Protein AF-A0A9E5WTT9-F1 (afdb_monomer_lite)

Structure (mmCIF, N/CA/C/O backbone):
data_AF-A0A9E5WTT9-F1
#
_entry.id   AF-A0A9E5WTT9-F1
#
loop_
_atom_site.group_PDB
_atom_site.id
_atom_site.type_symbol
_atom_site.label_atom_id
_atom_site.label_alt_id
_atom_site.label_comp_id
_atom_site.label_asym_id
_atom_site.label_entity_id
_atom_site.label_seq_id
_atom_site.pdbx_PDB_ins_code
_atom_site.Cartn_x
_atom_site.Cartn_y
_atom_site.Cartn_z
_atom_site.occupancy
_atom_site.B_iso_or_equiv
_atom_site.auth_seq_id
_atom_site.auth_comp_id
_atom_site.auth_asym_id
_atom_site.auth_atom_id
_atom_site.pdbx_PDB_model_num
ATOM 1 N N . MET A 1 1 ? 28.967 25.762 -23.048 1.00 65.69 1 MET A N 1
ATOM 2 C CA . MET A 1 1 ? 28.129 25.304 -24.180 1.00 65.69 1 MET A CA 1
ATOM 3 C C . MET A 1 1 ? 27.997 23.792 -24.073 1.00 65.69 1 MET A C 1
ATOM 5 O O . MET A 1 1 ? 29.029 23.145 -24.030 1.00 65.69 1 MET A O 1
ATOM 9 N N . ALA A 1 2 ? 26.783 23.238 -23.984 1.00 63.94 2 ALA A N 1
ATOM 10 C CA . ALA A 1 2 ? 26.601 21.784 -23.883 1.00 63.94 2 ALA A CA 1
ATOM 11 C C . ALA A 1 2 ? 27.122 21.067 -25.139 1.00 63.94 2 ALA A C 1
ATOM 13 O O . ALA A 1 2 ? 26.837 21.530 -26.256 1.00 63.94 2 ALA A O 1
ATOM 14 N N . THR A 1 3 ? 27.846 19.962 -24.950 1.00 81.81 3 THR A N 1
ATOM 15 C CA . THR A 1 3 ? 28.404 19.142 -26.037 1.00 81.81 3 THR A CA 1
ATOM 16 C C . THR A 1 3 ? 27.291 18.510 -26.884 1.00 81.81 3 THR A C 1
ATOM 18 O O . THR A 1 3 ? 26.143 18.372 -26.451 1.00 81.81 3 THR A O 1
ATOM 21 N N . ASN A 1 4 ? 27.595 18.119 -28.127 1.00 82.81 4 ASN A N 1
ATOM 22 C CA . ASN A 1 4 ? 26.616 17.447 -28.995 1.00 82.81 4 ASN A CA 1
ATOM 23 C C . ASN A 1 4 ? 26.085 16.145 -28.350 1.00 82.81 4 ASN A C 1
ATOM 25 O O . ASN A 1 4 ? 24.905 15.820 -28.481 1.00 82.81 4 ASN A O 1
ATOM 29 N N . GLY A 1 5 ? 26.934 15.447 -27.584 1.00 84.19 5 GLY A N 1
ATOM 30 C CA . GLY A 1 5 ? 26.559 14.260 -26.810 1.00 84.19 5 GLY A CA 1
ATOM 31 C C . GLY A 1 5 ? 25.536 14.559 -25.712 1.00 84.19 5 GLY A C 1
ATOM 32 O O . GLY A 1 5 ? 24.494 13.908 -25.654 1.00 84.19 5 GLY A O 1
ATOM 33 N N . GLU A 1 6 ? 25.762 15.596 -24.903 1.00 87.69 6 GLU A N 1
ATOM 34 C CA . GLU A 1 6 ? 24.827 16.007 -23.842 1.00 87.69 6 GLU A CA 1
ATOM 35 C C . GLU A 1 6 ? 23.448 16.390 -24.389 1.00 87.69 6 GLU A C 1
ATOM 37 O O . GLU A 1 6 ? 22.417 16.044 -23.808 1.00 87.69 6 GLU A O 1
ATOM 42 N N . ARG A 1 7 ? 23.405 17.078 -25.537 1.00 85.56 7 ARG A N 1
ATOM 43 C CA . ARG A 1 7 ? 22.134 17.448 -26.178 1.00 85.56 7 ARG A CA 1
ATOM 44 C C . ARG A 1 7 ? 21.360 16.219 -26.648 1.00 85.56 7 ARG A C 1
ATOM 46 O O . ARG A 1 7 ? 20.152 16.156 -26.420 1.00 85.56 7 ARG A O 1
ATOM 53 N N . LYS A 1 8 ? 22.036 15.242 -27.261 1.00 85.88 8 LYS A N 1
ATOM 54 C CA . LYS A 1 8 ? 21.419 13.972 -27.679 1.00 85.88 8 LYS A CA 1
ATOM 55 C C . LYS A 1 8 ? 20.902 13.175 -26.481 1.00 85.88 8 LYS A C 1
ATOM 57 O O . LYS A 1 8 ? 19.759 12.727 -26.509 1.00 85.88 8 LYS A O 1
ATOM 62 N N . ALA A 1 9 ? 21.693 13.070 -25.412 1.00 88.00 9 ALA A N 1
ATOM 63 C CA . ALA A 1 9 ? 21.287 12.392 -24.181 1.00 88.00 9 ALA A CA 1
ATOM 64 C C . ALA A 1 9 ? 20.038 13.036 -23.559 1.00 88.00 9 ALA A C 1
ATOM 66 O O . ALA A 1 9 ? 19.094 12.338 -23.193 1.00 88.00 9 ALA A O 1
ATOM 67 N N . LYS A 1 10 ? 19.987 14.373 -23.521 1.00 90.38 10 LYS A N 1
ATOM 68 C CA . LYS A 1 10 ? 18.820 15.112 -23.026 1.00 90.38 10 LYS A CA 1
ATOM 69 C C . LYS A 1 10 ? 17.573 14.880 -23.884 1.00 90.38 10 LYS A C 1
ATOM 71 O O . LYS A 1 10 ? 16.505 14.635 -23.334 1.00 90.38 10 LYS A O 1
ATOM 76 N N . VAL A 1 11 ? 17.699 14.941 -25.212 1.00 89.50 11 VAL A N 1
ATOM 77 C CA . VAL A 1 11 ? 16.595 14.654 -26.148 1.00 89.50 11 VAL A CA 1
ATOM 78 C C . VAL A 1 11 ? 16.050 13.243 -25.933 1.00 89.50 11 VAL A C 1
ATOM 80 O O . VAL A 1 11 ? 14.841 13.077 -25.786 1.00 89.50 11 VAL A O 1
ATOM 83 N N . ARG A 1 12 ? 16.936 12.246 -25.836 1.00 88.06 12 ARG A N 1
ATOM 84 C CA . ARG A 1 12 ? 16.567 10.853 -25.561 1.00 88.06 12 ARG A CA 1
ATOM 85 C C . ARG A 1 12 ? 15.833 10.710 -24.227 1.00 88.06 12 ARG A C 1
ATOM 87 O O . ARG A 1 12 ? 14.765 10.113 -24.185 1.00 88.06 12 ARG A O 1
ATOM 94 N N . ALA A 1 13 ? 16.358 11.305 -23.156 1.00 90.69 13 ALA A N 1
ATOM 95 C CA . ALA A 1 13 ? 15.738 11.247 -21.833 1.00 90.69 13 ALA A CA 1
ATOM 96 C C . ALA A 1 13 ? 14.319 11.841 -21.824 1.00 90.69 13 ALA A C 1
ATOM 98 O O . ALA A 1 13 ? 13.406 11.241 -21.261 1.00 90.69 13 ALA A O 1
ATOM 99 N N . ILE A 1 14 ? 14.116 12.985 -22.490 1.00 92.56 14 ILE A N 1
ATOM 100 C CA . ILE A 1 14 ? 12.791 13.612 -22.619 1.00 92.56 14 ILE A CA 1
ATOM 101 C C . ILE A 1 14 ? 11.833 12.693 -23.380 1.00 92.56 14 ILE A C 1
ATOM 103 O O . ILE A 1 14 ? 10.699 12.493 -22.946 1.00 92.56 14 ILE A O 1
ATOM 107 N N . ALA A 1 15 ? 12.282 12.127 -24.500 1.00 91.62 15 ALA A N 1
ATOM 108 C CA . ALA A 1 15 ? 11.442 11.268 -25.318 1.00 91.62 15 ALA A CA 1
ATOM 109 C C . ALA A 1 15 ? 11.020 9.988 -24.588 1.00 91.62 15 ALA A C 1
ATOM 111 O O . ALA A 1 15 ? 9.841 9.642 -24.597 1.00 91.62 15 ALA A O 1
ATOM 112 N N . LEU A 1 16 ? 11.956 9.318 -23.911 1.00 90.31 16 LEU A N 1
ATOM 113 C CA . LEU A 1 16 ? 11.665 8.110 -23.139 1.00 90.31 16 LEU A CA 1
ATOM 114 C C . LEU A 1 16 ? 10.756 8.407 -21.942 1.00 90.31 16 LEU A C 1
ATOM 116 O O . LEU A 1 16 ? 9.853 7.624 -21.659 1.00 90.31 16 LEU A O 1
ATOM 120 N N . ALA A 1 17 ? 10.931 9.550 -21.272 1.00 92.31 17 ALA A N 1
ATOM 121 C CA . ALA A 1 17 ? 10.039 9.964 -20.191 1.00 92.31 17 ALA A CA 1
ATOM 122 C C . ALA A 1 17 ? 8.601 10.194 -20.689 1.00 92.31 17 ALA A C 1
ATOM 124 O O . ALA A 1 17 ? 7.650 9.727 -20.061 1.00 92.31 17 ALA A O 1
ATOM 125 N N . ALA A 1 18 ? 8.439 10.869 -21.832 1.00 91.50 18 ALA A N 1
ATOM 126 C CA . ALA A 1 18 ? 7.133 11.085 -22.451 1.00 91.50 18 ALA A CA 1
ATOM 127 C C . ALA A 1 18 ? 6.482 9.762 -22.888 1.00 91.50 18 ALA A C 1
ATOM 129 O O . ALA A 1 18 ? 5.311 9.525 -22.589 1.00 91.50 18 ALA A O 1
ATOM 130 N N . LEU A 1 19 ? 7.257 8.878 -23.528 1.00 90.31 19 LEU A N 1
ATOM 131 C CA . LEU A 1 19 ? 6.802 7.551 -23.939 1.00 90.31 19 LEU A CA 1
ATOM 132 C C . LEU A 1 19 ? 6.355 6.720 -22.736 1.00 90.31 19 LEU A C 1
ATOM 134 O O . LEU A 1 19 ? 5.284 6.131 -22.768 1.00 90.31 19 LEU A O 1
ATOM 138 N N . PHE A 1 20 ? 7.137 6.702 -21.657 1.00 89.69 20 PHE A N 1
ATOM 139 C CA . PHE A 1 20 ? 6.808 5.948 -20.452 1.00 89.69 20 PHE A CA 1
ATOM 140 C C . PHE A 1 20 ? 5.541 6.467 -19.764 1.00 89.69 20 PHE A C 1
ATOM 142 O O . PHE A 1 20 ? 4.718 5.677 -19.302 1.00 89.69 20 PHE A O 1
ATOM 149 N N . TYR A 1 21 ? 5.353 7.789 -19.715 1.00 91.69 21 TYR A N 1
ATOM 150 C CA . TYR A 1 21 ? 4.126 8.381 -19.186 1.00 91.69 21 TYR A CA 1
ATOM 151 C C . TYR A 1 21 ? 2.894 7.973 -20.004 1.00 91.69 21 TYR A C 1
ATOM 153 O O . TYR A 1 21 ? 1.871 7.607 -19.426 1.00 91.69 21 TYR A O 1
ATOM 161 N N . TRP A 1 22 ? 2.997 7.997 -21.335 1.00 91.50 22 TRP A N 1
ATOM 162 C CA . TRP A 1 22 ? 1.919 7.561 -22.222 1.00 91.50 22 TRP A CA 1
ATOM 163 C C . TRP A 1 22 ? 1.659 6.052 -22.110 1.00 91.50 22 TRP A C 1
ATOM 165 O O . TRP A 1 22 ? 0.529 5.644 -21.858 1.00 91.50 22 TRP A O 1
ATOM 175 N N . ALA A 1 23 ? 2.707 5.228 -22.171 1.00 89.38 23 ALA A N 1
ATOM 176 C CA . ALA A 1 23 ? 2.612 3.773 -22.069 1.00 89.38 23 ALA A CA 1
ATOM 177 C C . ALA A 1 23 ? 1.969 3.317 -20.750 1.00 89.38 23 ALA A C 1
ATOM 179 O O . ALA A 1 23 ? 1.204 2.360 -20.733 1.00 89.38 23 ALA A O 1
ATOM 180 N N . ARG A 1 24 ? 2.200 4.033 -19.639 1.00 86.19 24 ARG A N 1
ATOM 181 C CA . ARG A 1 24 ? 1.526 3.756 -18.358 1.00 86.19 24 ARG A CA 1
ATOM 182 C C . ARG A 1 24 ? 0.002 3.878 -18.417 1.00 86.19 24 ARG A C 1
ATOM 184 O O . ARG A 1 24 ? -0.659 3.268 -17.579 1.00 86.19 24 ARG A O 1
ATOM 191 N N . ARG A 1 25 ? -0.536 4.686 -19.335 1.00 87.00 25 ARG A N 1
ATOM 192 C CA . ARG A 1 25 ? -1.981 4.889 -19.516 1.00 87.00 25 ARG A CA 1
ATOM 193 C C . ARG A 1 25 ? -2.602 3.868 -20.463 1.00 87.00 25 ARG A C 1
ATOM 195 O O . ARG A 1 25 ? -3.746 3.501 -20.248 1.00 87.00 25 ARG A O 1
ATOM 202 N N . GLU A 1 26 ? -1.849 3.439 -21.469 1.00 89.69 26 GLU A N 1
ATOM 203 C CA . GLU A 1 26 ? -2.320 2.527 -22.523 1.00 89.69 26 GLU A CA 1
ATOM 204 C C . GLU A 1 26 ? -1.990 1.054 -22.250 1.00 89.69 26 GLU A C 1
ATOM 206 O O . GLU A 1 26 ? -2.425 0.177 -22.989 1.00 89.69 26 GLU A O 1
ATOM 211 N N . GLN A 1 27 ? -1.195 0.756 -21.218 1.00 86.62 27 GLN A N 1
ATOM 212 C CA . GLN A 1 27 ? -0.900 -0.627 -20.855 1.00 86.62 27 GLN A CA 1
ATOM 213 C C . GLN A 1 27 ? -2.193 -1.375 -20.501 1.00 86.62 27 GLN A C 1
ATOM 215 O O . GLN A 1 27 ? -2.924 -0.989 -19.587 1.00 86.62 27 GLN A O 1
ATOM 220 N N . ASP A 1 28 ? -2.426 -2.487 -21.186 1.00 89.06 28 ASP A N 1
ATOM 221 C CA . ASP A 1 28 ? -3.495 -3.418 -20.865 1.00 89.06 28 ASP A CA 1
ATOM 222 C C . ASP A 1 28 ? -2.890 -4.701 -20.294 1.00 89.06 28 ASP A C 1
ATOM 224 O O . ASP A 1 28 ? -2.386 -5.566 -21.011 1.00 89.06 28 ASP A O 1
ATOM 228 N N . ARG A 1 29 ? -2.898 -4.802 -18.961 1.00 87.81 29 ARG A N 1
ATOM 229 C CA . ARG A 1 29 ? -2.400 -5.992 -18.267 1.00 87.81 29 ARG A CA 1
ATOM 230 C C . ARG A 1 29 ? -3.317 -7.196 -18.482 1.00 87.81 29 ARG A C 1
ATOM 232 O O . ARG A 1 29 ? -2.816 -8.311 -18.374 1.00 87.81 29 ARG A O 1
ATOM 239 N N . ASP A 1 30 ? -4.612 -6.998 -18.719 1.00 89.44 30 ASP A N 1
ATOM 240 C CA . ASP A 1 30 ? -5.597 -8.084 -18.799 1.00 89.44 30 ASP A CA 1
ATOM 241 C C . ASP A 1 30 ? -5.428 -8.928 -20.066 1.00 89.44 30 ASP A C 1
ATOM 243 O O . ASP A 1 30 ? -5.719 -10.120 -20.057 1.00 89.44 30 ASP A O 1
ATOM 247 N N . SER A 1 31 ? -4.855 -8.337 -21.113 1.00 91.88 31 SER A N 1
ATOM 248 C CA . SER A 1 31 ? -4.516 -9.017 -22.366 1.00 91.88 31 SER A CA 1
ATOM 249 C C . SER A 1 31 ? -3.198 -9.813 -22.324 1.00 91.88 31 SER A C 1
ATOM 251 O O . SER A 1 31 ? -2.759 -10.314 -23.358 1.00 91.88 31 SER A O 1
ATOM 253 N N . LEU A 1 32 ? -2.530 -9.915 -21.167 1.00 92.31 32 LEU A N 1
ATOM 254 C CA . LEU A 1 32 ? -1.240 -10.602 -21.022 1.00 92.31 32 LEU A CA 1
ATOM 255 C C . LEU A 1 32 ? -1.345 -11.827 -20.105 1.00 92.31 32 LEU A C 1
ATOM 257 O O . LE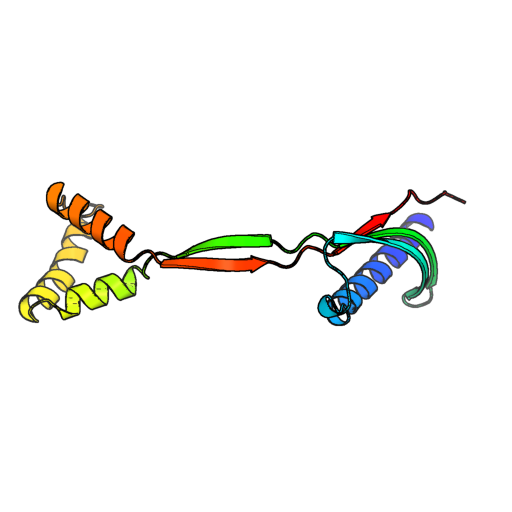U A 1 32 ? -1.832 -11.736 -18.976 1.00 92.31 32 LEU A O 1
ATOM 261 N N . ASP A 1 33 ? -0.784 -12.954 -20.531 1.00 93.31 33 ASP A N 1
ATOM 262 C CA . ASP A 1 33 ? -0.786 -14.176 -19.726 1.00 93.31 33 ASP A CA 1
ATOM 263 C C . ASP A 1 33 ? 0.190 -14.070 -18.545 1.00 93.31 33 ASP A C 1
ATOM 265 O O . ASP A 1 33 ? 1.360 -13.709 -18.701 1.00 93.31 33 ASP A O 1
ATOM 269 N N . ALA A 1 34 ? -0.279 -14.383 -17.334 1.00 93.38 34 ALA A N 1
ATOM 270 C CA . ALA A 1 34 ? 0.565 -14.380 -16.139 1.00 93.38 34 ALA A CA 1
ATOM 271 C C . ALA A 1 34 ? 1.635 -15.483 -16.206 1.00 93.38 34 ALA A C 1
ATOM 273 O O . ALA A 1 34 ? 1.342 -16.622 -16.560 1.00 93.38 34 ALA A O 1
ATOM 274 N N . GLY A 1 35 ? 2.870 -15.162 -15.815 1.00 94.31 35 GLY A N 1
ATOM 275 C CA . GLY A 1 35 ? 4.008 -16.085 -15.897 1.00 94.31 35 GLY A CA 1
ATOM 276 C C . GLY A 1 35 ? 4.615 -16.229 -17.294 1.00 94.31 35 GLY A C 1
ATOM 277 O O . GLY A 1 35 ? 5.542 -17.016 -17.461 1.00 94.31 35 GLY A O 1
ATOM 278 N N . SER A 1 36 ? 4.099 -15.512 -18.296 1.00 95.06 36 SER A N 1
ATOM 279 C CA . SER A 1 36 ? 4.624 -15.587 -19.657 1.00 95.06 36 SER A CA 1
ATOM 280 C C . SER A 1 36 ? 5.936 -14.819 -19.814 1.00 95.06 36 SER A C 1
ATOM 282 O O . SER A 1 36 ? 6.180 -13.788 -19.177 1.00 95.06 36 SER A O 1
ATOM 284 N N . GLU A 1 37 ? 6.763 -15.316 -20.729 1.00 95.81 37 GLU A N 1
ATOM 285 C CA . GLU A 1 37 ? 7.925 -14.611 -21.253 1.00 95.81 37 GLU A CA 1
ATOM 286 C C . GLU A 1 37 ? 7.798 -14.524 -22.769 1.00 95.81 37 GLU A C 1
ATOM 288 O O . GLU A 1 37 ? 7.589 -15.534 -23.440 1.00 95.81 37 GLU A O 1
ATOM 293 N N . THR A 1 38 ? 7.909 -13.317 -23.320 1.00 95.81 38 THR A N 1
ATOM 294 C CA . THR A 1 38 ? 7.777 -13.085 -24.764 1.00 95.81 38 THR A CA 1
ATOM 295 C C . THR A 1 38 ? 8.976 -12.290 -25.276 1.00 95.81 38 THR A C 1
ATOM 297 O O . THR A 1 38 ? 9.224 -11.193 -24.765 1.00 95.81 38 THR A O 1
ATOM 300 N N . PRO A 1 39 ? 9.739 -12.788 -26.268 1.00 94.88 39 PRO A N 1
ATOM 301 C CA . PRO A 1 39 ? 10.789 -11.996 -26.895 1.00 94.88 39 PRO A CA 1
ATOM 302 C C . PRO A 1 39 ? 10.167 -10.824 -27.653 1.00 94.88 39 PRO A C 1
ATOM 304 O O . PRO A 1 39 ? 9.170 -10.981 -28.357 1.00 94.88 39 PRO A O 1
ATOM 307 N N . VAL A 1 40 ? 10.757 -9.643 -27.508 1.00 94.00 40 VAL A N 1
ATOM 308 C CA . VAL A 1 40 ? 10.290 -8.424 -28.163 1.00 94.00 40 VAL A CA 1
ATOM 309 C C . VAL A 1 40 ? 11.442 -7.712 -28.852 1.00 94.00 40 VAL A C 1
ATOM 311 O O . VAL A 1 40 ? 12.543 -7.571 -28.318 1.00 94.00 40 VAL A O 1
ATOM 314 N N . GLU A 1 41 ? 11.157 -7.223 -30.049 1.00 93.31 41 GLU A N 1
ATOM 315 C CA . GLU A 1 41 ? 12.025 -6.333 -30.800 1.00 93.31 41 GLU A CA 1
ATOM 316 C C . GLU A 1 41 ? 11.194 -5.130 -31.229 1.00 93.31 41 GLU A C 1
ATOM 318 O O . GLU A 1 41 ? 10.158 -5.275 -31.877 1.00 93.31 41 GLU A O 1
ATOM 323 N N . LEU A 1 42 ? 11.621 -3.935 -30.828 1.00 90.81 42 LEU A N 1
ATOM 324 C CA . LEU A 1 42 ? 10.883 -2.707 -31.083 1.00 90.81 42 LEU A CA 1
ATOM 325 C C . LEU A 1 42 ? 11.814 -1.584 -31.523 1.00 90.81 42 LEU A C 1
ATOM 327 O O . LEU A 1 42 ? 12.957 -1.479 -31.085 1.00 90.81 42 LEU A O 1
ATOM 331 N N . THR A 1 43 ? 11.303 -0.736 -32.409 1.00 91.12 43 THR A N 1
ATOM 332 C CA . THR A 1 43 ? 11.994 0.470 -32.866 1.00 91.12 43 THR A CA 1
ATOM 333 C C . THR A 1 43 ? 11.220 1.684 -32.376 1.00 91.12 43 THR A C 1
ATOM 335 O O . THR A 1 43 ? 10.055 1.868 -32.717 1.00 91.12 43 THR A O 1
ATOM 338 N N . ILE A 1 44 ? 11.868 2.518 -31.569 1.00 89.94 44 ILE A N 1
ATOM 339 C CA . ILE A 1 44 ? 11.322 3.763 -31.038 1.00 89.94 44 ILE A CA 1
ATOM 340 C C . ILE A 1 44 ? 11.851 4.901 -31.896 1.00 89.94 44 ILE A C 1
ATOM 342 O O . ILE A 1 44 ? 13.032 5.233 -31.839 1.00 89.94 44 ILE A O 1
ATOM 346 N N . THR A 1 45 ? 10.974 5.531 -32.668 1.00 90.19 45 THR A N 1
ATOM 347 C CA . THR A 1 45 ? 11.300 6.750 -33.416 1.00 90.19 45 THR A CA 1
ATOM 348 C C . THR A 1 45 ? 10.474 7.913 -32.907 1.00 90.19 45 THR A C 1
ATOM 350 O O . THR A 1 45 ? 9.273 7.770 -32.681 1.00 90.19 45 THR A O 1
ATOM 353 N N . GLY A 1 46 ? 11.079 9.089 -32.778 1.00 89.50 46 GLY A N 1
ATOM 354 C CA . GLY A 1 46 ? 10.335 10.270 -32.366 1.00 89.50 46 GLY A CA 1
ATOM 355 C C . GLY A 1 46 ? 11.084 11.574 -32.575 1.00 89.50 46 GLY A C 1
ATOM 356 O O . GLY A 1 46 ? 12.219 11.612 -33.058 1.00 89.50 46 GLY A O 1
ATOM 357 N N . LYS A 1 47 ? 10.420 12.669 -32.206 1.00 92.38 47 LYS A N 1
ATOM 358 C CA . LYS A 1 47 ? 10.942 14.028 -32.344 1.00 92.38 47 LYS A CA 1
ATOM 359 C C . LYS A 1 47 ? 10.744 14.805 -31.047 1.00 92.38 47 LYS A C 1
ATOM 361 O O . LYS A 1 47 ? 9.639 14.860 -30.521 1.00 92.38 47 LYS A O 1
ATOM 366 N N . VAL A 1 48 ? 11.806 15.443 -30.562 1.00 91.81 48 VAL A N 1
ATOM 367 C CA . VAL A 1 48 ? 11.764 16.379 -29.430 1.00 91.81 48 VAL A CA 1
ATOM 368 C C . VAL A 1 48 ? 12.174 17.750 -29.948 1.00 91.81 48 VAL A C 1
ATOM 370 O O . VAL A 1 48 ? 13.336 17.994 -30.285 1.00 91.81 48 VAL A O 1
ATOM 373 N N . GLY A 1 49 ? 11.203 18.656 -30.068 1.00 92.44 49 GLY A N 1
ATOM 374 C CA . GLY A 1 49 ? 11.421 19.952 -30.707 1.00 92.44 49 GLY A CA 1
ATOM 375 C C . GLY A 1 49 ? 11.840 19.786 -32.171 1.00 92.44 49 GLY A C 1
ATOM 376 O O . GLY A 1 49 ? 11.076 19.273 -32.985 1.00 92.44 49 GLY A O 1
ATOM 377 N N . ARG A 1 50 ? 13.054 20.230 -32.524 1.00 92.44 50 ARG A N 1
ATOM 378 C CA . ARG A 1 50 ? 13.612 20.105 -33.887 1.00 92.44 50 ARG A CA 1
ATOM 379 C C . ARG A 1 50 ? 14.473 18.853 -34.092 1.00 92.44 50 ARG A C 1
ATOM 381 O O . ARG A 1 50 ? 14.817 18.564 -35.232 1.00 92.44 50 ARG A O 1
ATOM 388 N N . SER A 1 51 ? 14.789 18.116 -33.031 1.00 90.31 51 SER A N 1
ATOM 389 C CA . SER A 1 51 ? 15.674 16.949 -33.086 1.00 90.31 51 SER A CA 1
ATOM 390 C C . SER A 1 51 ? 14.874 15.661 -33.232 1.00 90.31 51 SER A C 1
ATOM 392 O O . SER A 1 51 ? 13.902 15.463 -32.504 1.00 90.31 51 SER A O 1
ATOM 394 N N . SER A 1 52 ? 15.292 14.777 -34.135 1.00 89.50 52 SER A N 1
ATOM 395 C CA . SER A 1 52 ? 14.795 13.401 -34.226 1.00 89.50 52 SER A CA 1
ATOM 396 C C . SER A 1 52 ? 15.700 12.436 -33.459 1.00 89.50 52 SER A C 1
ATOM 398 O O . SER A 1 52 ? 16.884 12.709 -33.244 1.00 89.50 52 SER A O 1
ATOM 400 N N . PHE A 1 53 ? 15.141 11.305 -33.044 1.00 87.06 53 PHE A N 1
ATOM 401 C CA . PHE A 1 53 ? 15.893 10.166 -32.528 1.00 87.06 53 PHE A CA 1
ATOM 402 C C . PHE A 1 53 ? 15.248 8.860 -33.007 1.00 87.06 53 PHE A C 1
ATOM 404 O O . PHE A 1 53 ? 14.048 8.819 -33.292 1.00 87.06 53 PHE A O 1
ATOM 411 N N . ALA A 1 54 ? 16.064 7.815 -33.099 1.00 88.50 54 ALA A N 1
ATOM 412 C CA . ALA A 1 54 ? 15.651 6.453 -33.387 1.00 88.50 54 ALA A CA 1
ATOM 413 C C . ALA A 1 54 ? 16.454 5.514 -32.481 1.00 88.50 54 ALA A C 1
ATOM 415 O O . ALA A 1 54 ? 17.662 5.699 -32.330 1.00 88.50 54 ALA A O 1
ATOM 416 N N . GLU A 1 55 ? 15.788 4.550 -31.862 1.00 86.06 55 GLU A N 1
ATOM 417 C CA . GLU A 1 55 ? 16.400 3.586 -30.953 1.00 86.06 55 GLU A CA 1
ATOM 418 C C . GLU A 1 55 ? 15.773 2.211 -31.170 1.00 86.06 55 GLU A C 1
ATOM 420 O O . GLU A 1 55 ? 14.553 2.070 -31.131 1.00 86.06 55 GLU A O 1
ATOM 425 N N . GLN A 1 56 ? 16.605 1.203 -31.411 1.00 90.19 56 GLN A N 1
ATOM 426 C CA . GLN A 1 56 ? 16.170 -0.185 -31.504 1.00 90.19 56 GLN A CA 1
ATOM 427 C C . GLN A 1 56 ? 16.407 -0.858 -30.156 1.00 90.19 56 GLN A C 1
ATOM 429 O O . GLN A 1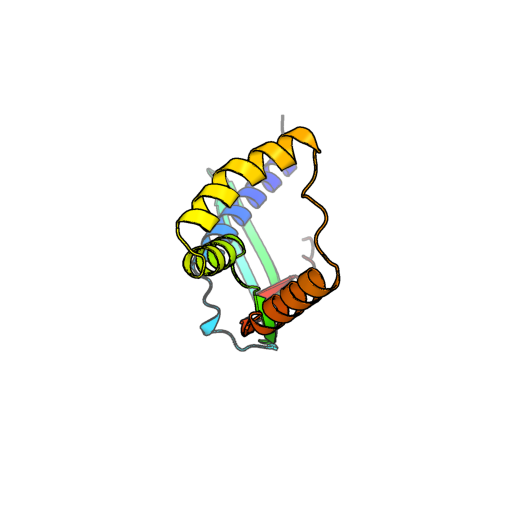 56 ? 17.495 -0.762 -29.590 1.00 90.19 56 GLN A O 1
ATOM 434 N N . VAL A 1 57 ? 15.384 -1.530 -29.643 1.00 89.50 57 VAL A N 1
ATOM 435 C CA . VAL A 1 57 ? 15.419 -2.235 -28.365 1.00 89.50 57 VAL A CA 1
ATOM 436 C C . VAL A 1 57 ? 15.068 -3.690 -28.625 1.00 89.50 57 VAL A C 1
ATOM 438 O O . VAL A 1 57 ? 14.027 -3.991 -29.211 1.00 89.50 57 VAL A O 1
ATOM 441 N N . LYS A 1 58 ? 15.944 -4.587 -28.177 1.00 93.12 58 LYS A N 1
ATOM 442 C CA . LYS A 1 58 ? 15.712 -6.031 -28.150 1.00 93.12 58 LYS A CA 1
ATOM 443 C C . LYS A 1 58 ? 15.685 -6.484 -26.702 1.00 93.12 58 LYS A C 1
ATOM 445 O O . LYS A 1 58 ? 16.432 -5.970 -25.869 1.00 93.12 58 LYS A O 1
ATOM 450 N N . GLY A 1 59 ? 14.791 -7.402 -26.384 1.00 93.69 59 GLY A N 1
ATOM 451 C CA . GLY A 1 59 ? 14.643 -7.864 -25.019 1.00 93.69 59 GLY A CA 1
ATOM 452 C C . GLY A 1 59 ? 13.546 -8.893 -24.862 1.00 93.69 59 GLY A C 1
ATOM 453 O O . GLY A 1 59 ? 13.038 -9.453 -25.833 1.00 93.69 59 GLY A O 1
ATOM 454 N N . ARG A 1 60 ? 13.162 -9.121 -23.611 1.00 94.56 60 ARG A N 1
ATOM 455 C CA . ARG A 1 60 ? 12.084 -10.035 -23.243 1.00 94.56 60 ARG A CA 1
ATOM 456 C C . ARG A 1 60 ? 11.106 -9.340 -22.322 1.00 94.56 60 ARG A C 1
ATOM 458 O O . ARG A 1 60 ? 11.488 -8.755 -21.309 1.00 94.56 60 ARG A O 1
ATOM 465 N N . LEU A 1 61 ? 9.835 -9.405 -22.685 1.00 93.88 61 LEU A N 1
ATOM 466 C CA . LEU A 1 61 ? 8.743 -9.013 -21.818 1.00 93.88 61 LEU A CA 1
ATOM 467 C C . LEU A 1 61 ? 8.457 -10.171 -20.860 1.00 93.88 61 LEU A C 1
ATOM 469 O O . LEU A 1 61 ? 8.051 -11.245 -21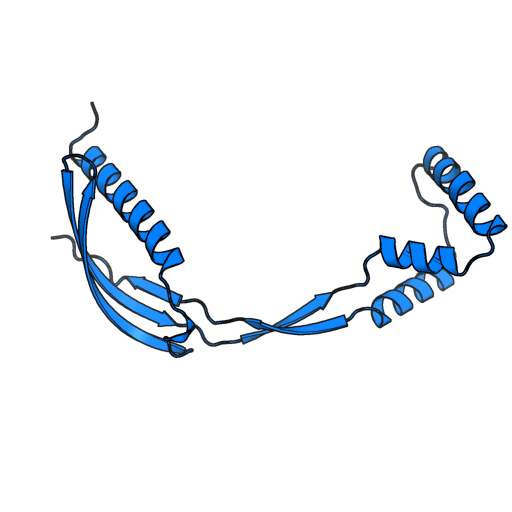.295 1.00 93.88 61 LEU A O 1
ATOM 473 N N . GLN A 1 62 ? 8.673 -9.945 -19.570 1.00 95.25 62 GLN A N 1
ATOM 474 C CA . GLN A 1 62 ? 8.357 -10.880 -18.496 1.00 95.25 62 GLN A CA 1
ATOM 475 C C . GLN A 1 62 ? 7.099 -10.417 -17.771 1.00 95.25 62 GLN A C 1
ATOM 477 O O . GLN A 1 62 ? 7.021 -9.282 -17.284 1.00 95.25 62 GLN A O 1
ATOM 482 N N . VAL A 1 63 ? 6.125 -11.310 -17.655 1.00 95.50 63 VAL A N 1
ATOM 483 C CA . VAL A 1 63 ? 4.900 -11.083 -16.896 1.00 95.50 63 VAL A CA 1
ATOM 484 C C . VAL A 1 63 ? 4.955 -11.950 -15.649 1.00 95.50 63 VAL A C 1
ATOM 486 O O . VAL A 1 63 ? 4.923 -13.171 -15.728 1.00 95.50 63 VAL A O 1
ATOM 489 N N . GLY A 1 64 ? 5.033 -11.333 -14.469 1.00 93.62 64 GLY A N 1
ATOM 490 C CA . GLY A 1 64 ? 5.044 -12.087 -13.216 1.00 93.62 64 GLY A CA 1
ATOM 491 C C . GLY A 1 64 ? 3.783 -12.941 -13.032 1.00 93.62 64 GLY A C 1
ATOM 492 O O . GLY A 1 64 ? 2.719 -12.628 -13.574 1.00 93.62 64 GLY A O 1
ATOM 493 N N . HIS A 1 65 ? 3.885 -13.989 -12.217 1.00 93.12 65 HIS A N 1
ATOM 494 C CA . HIS A 1 65 ? 2.710 -14.734 -11.773 1.00 93.12 65 HIS A CA 1
ATOM 495 C C . HIS A 1 65 ? 1.816 -13.873 -10.883 1.00 93.12 65 HIS A C 1
ATOM 497 O O . HIS A 1 65 ? 2.291 -13.045 -10.096 1.00 93.12 65 HIS A O 1
ATOM 503 N N . ASP A 1 66 ? 0.515 -14.114 -10.980 1.00 91.44 66 ASP A N 1
ATOM 504 C CA . ASP A 1 66 ? -0.429 -13.575 -10.018 1.00 91.44 66 ASP A CA 1
ATOM 505 C C . ASP A 1 66 ? -0.211 -14.256 -8.670 1.00 91.44 66 ASP A C 1
ATOM 507 O O . ASP A 1 66 ? 0.032 -15.458 -8.569 1.00 91.44 66 ASP A O 1
ATOM 511 N N . SER A 1 67 ? -0.257 -13.456 -7.615 1.00 89.75 67 SER A N 1
ATOM 512 C CA . SER A 1 67 ? -0.003 -13.916 -6.258 1.00 89.75 67 SER A CA 1
ATOM 513 C C . SER A 1 67 ? -1.132 -13.473 -5.354 1.00 89.75 67 SER A C 1
ATOM 515 O O . SER A 1 67 ? -1.741 -12.424 -5.551 1.00 89.75 67 SER A O 1
ATOM 517 N N . THR A 1 68 ? -1.420 -14.271 -4.337 1.00 90.31 68 THR A N 1
ATOM 518 C CA . THR A 1 68 ? -2.331 -13.849 -3.280 1.00 90.31 68 THR A CA 1
ATOM 519 C C . THR A 1 68 ? -1.505 -13.259 -2.154 1.00 90.31 68 THR A C 1
ATOM 521 O O . THR A 1 68 ? -0.661 -13.944 -1.578 1.00 90.31 68 THR A O 1
ATOM 524 N N . VAL A 1 69 ? -1.740 -11.988 -1.836 1.00 89.06 69 VAL A N 1
ATOM 525 C CA . VAL A 1 69 ? -1.092 -11.342 -0.696 1.00 89.06 69 VAL A CA 1
ATOM 526 C C . VAL A 1 69 ? -2.070 -11.346 0.465 1.00 89.06 69 VAL A C 1
ATOM 528 O O . VAL A 1 69 ? -3.179 -10.816 0.377 1.00 89.06 69 VAL A O 1
ATOM 531 N N . ALA A 1 70 ? -1.654 -11.959 1.570 1.00 89.44 70 ALA A N 1
ATOM 532 C CA . ALA A 1 70 ? -2.369 -11.824 2.824 1.00 89.44 70 ALA A CA 1
ATOM 533 C C . ALA A 1 70 ? -2.203 -10.383 3.318 1.00 89.44 70 ALA A C 1
ATOM 535 O O . ALA A 1 70 ? -1.095 -9.932 3.603 1.00 89.44 70 ALA A O 1
ATOM 536 N N . SER A 1 71 ? -3.313 -9.666 3.419 1.00 87.56 71 SER A N 1
ATOM 537 C CA . SER A 1 71 ? -3.383 -8.390 4.111 1.00 87.56 71 SER A CA 1
ATOM 538 C C . SER A 1 71 ? -4.138 -8.583 5.414 1.00 87.56 71 SER A C 1
ATOM 540 O O . SER A 1 71 ? -5.058 -9.399 5.528 1.00 87.56 71 SER A O 1
ATOM 542 N N . SER A 1 72 ? -3.735 -7.835 6.429 1.00 88.50 72 SER A N 1
ATOM 543 C CA . SER A 1 72 ? -4.444 -7.831 7.689 1.00 88.50 72 SER A CA 1
ATOM 544 C C . SER A 1 72 ? -4.597 -6.412 8.184 1.00 88.50 72 SER A C 1
ATOM 546 O O . SER A 1 72 ? -3.611 -5.698 8.357 1.00 88.50 72 SER A O 1
ATOM 548 N N . ARG A 1 73 ? -5.848 -6.024 8.413 1.00 90.06 73 ARG A N 1
ATOM 549 C CA . ARG A 1 73 ? -6.214 -4.697 8.888 1.00 90.06 73 ARG A CA 1
ATOM 550 C C . ARG A 1 73 ? -6.751 -4.819 10.310 1.00 90.06 73 ARG A C 1
ATOM 552 O O . ARG A 1 73 ? -7.595 -5.674 10.587 1.00 90.06 73 ARG A O 1
ATOM 559 N N . GLY A 1 74 ? -6.213 -4.000 11.208 1.00 88.81 74 GLY A N 1
ATOM 560 C CA . GLY A 1 74 ? -6.769 -3.824 12.547 1.00 88.81 74 GLY A CA 1
ATOM 561 C C . GLY A 1 74 ? -8.030 -2.954 12.516 1.00 88.81 74 GLY A C 1
ATOM 562 O O . GLY A 1 74 ? -8.297 -2.311 11.496 1.00 88.81 74 GLY A O 1
ATOM 563 N N . PRO A 1 75 ? -8.805 -2.927 13.611 1.00 90.88 75 PRO A N 1
ATOM 564 C CA . PRO A 1 75 ? -9.861 -1.935 13.764 1.00 90.88 75 PRO A CA 1
ATOM 565 C C . PRO A 1 75 ? -9.263 -0.523 13.730 1.00 90.88 75 PRO A C 1
ATOM 567 O O . PRO A 1 75 ? -8.112 -0.321 14.117 1.00 90.88 75 PRO A O 1
ATOM 570 N N . ASP A 1 76 ? -10.047 0.435 13.249 1.00 93.00 76 ASP A N 1
ATOM 571 C CA . ASP A 1 76 ? -9.727 1.854 13.369 1.00 93.00 76 ASP A CA 1
ATOM 572 C C . ASP A 1 76 ? -9.807 2.257 14.850 1.00 93.00 76 ASP A C 1
ATOM 574 O O . ASP A 1 76 ? -10.830 2.012 15.495 1.00 93.00 76 ASP A O 1
ATOM 578 N N . ASP A 1 77 ? -8.711 2.782 15.407 1.00 92.50 77 ASP A N 1
ATOM 579 C CA . ASP A 1 77 ? -8.590 2.995 16.854 1.00 92.50 77 ASP A CA 1
ATOM 580 C C . ASP A 1 77 ? -9.572 4.090 17.342 1.00 92.50 77 ASP A C 1
ATOM 582 O O . ASP A 1 77 ? -10.165 3.937 18.413 1.00 92.50 77 ASP A O 1
ATOM 586 N N . ASP A 1 78 ? -9.841 5.121 16.530 1.00 94.69 78 ASP A N 1
ATOM 587 C CA . ASP A 1 78 ? -10.821 6.178 16.835 1.00 94.69 78 ASP A CA 1
ATOM 588 C C . ASP A 1 78 ? -12.251 5.629 16.830 1.00 94.69 78 ASP A C 1
ATOM 590 O O . ASP A 1 78 ? -13.033 5.875 17.754 1.00 94.69 78 ASP A O 1
ATOM 594 N N . HIS A 1 79 ? -12.599 4.826 15.821 1.00 94.19 79 HIS A N 1
ATOM 595 C CA . HIS A 1 79 ? -13.900 4.168 15.765 1.00 94.19 79 HIS A CA 1
ATOM 596 C C . HIS A 1 79 ? -14.093 3.181 16.925 1.00 94.19 79 HIS A C 1
ATOM 598 O O . HIS A 1 79 ? -15.175 3.107 17.511 1.00 94.19 79 HIS A O 1
ATOM 604 N N . LEU A 1 80 ? -13.042 2.443 17.294 1.00 94.25 80 LEU A N 1
ATOM 605 C CA . LEU A 1 80 ? -13.066 1.543 18.443 1.00 94.25 80 LEU A CA 1
ATOM 606 C C . LEU A 1 80 ? -13.297 2.317 19.747 1.00 94.25 80 LEU A C 1
ATOM 608 O O . LEU A 1 80 ? -14.128 1.905 20.558 1.00 94.25 80 LEU A O 1
ATOM 612 N N . LEU A 1 81 ? -12.615 3.450 19.937 1.00 95.06 81 LEU A N 1
ATOM 613 C CA . LEU A 1 81 ? -12.813 4.316 21.096 1.00 95.06 81 LEU A CA 1
ATOM 614 C C . LEU A 1 81 ? -14.240 4.877 21.138 1.00 95.06 81 LEU A C 1
ATOM 616 O O . LEU A 1 81 ? -14.885 4.821 22.184 1.00 95.06 81 LEU A O 1
ATOM 620 N N . ALA A 1 82 ? -14.767 5.344 20.004 1.00 95.69 82 ALA A N 1
ATOM 621 C CA . ALA A 1 82 ? -16.141 5.832 19.902 1.00 95.69 82 ALA A CA 1
ATOM 622 C C . ALA A 1 82 ? -17.169 4.749 20.279 1.00 95.69 82 ALA A C 1
ATOM 624 O O . ALA A 1 82 ? -18.101 5.023 21.036 1.00 95.69 82 ALA A O 1
ATOM 625 N N . LEU A 1 83 ? -16.975 3.507 19.819 1.00 96.00 83 LEU A N 1
ATOM 626 C CA . LEU A 1 83 ? -17.818 2.369 20.198 1.00 96.00 83 LEU A CA 1
ATOM 627 C C . LEU A 1 83 ? -17.744 2.067 21.698 1.00 96.00 83 LEU A C 1
ATOM 629 O O . LEU A 1 83 ? -18.771 1.789 22.316 1.00 96.00 83 LEU A O 1
ATOM 633 N N . VAL A 1 84 ? -16.556 2.138 22.305 1.00 95.06 84 VAL A N 1
ATOM 634 C CA . VAL A 1 84 ? -16.403 1.963 23.758 1.00 95.06 84 VAL A CA 1
ATOM 635 C C . VAL A 1 84 ? -17.157 3.059 24.508 1.00 95.06 84 VAL A C 1
ATOM 637 O O . VAL A 1 84 ? -17.951 2.743 25.392 1.00 95.06 84 VAL A O 1
ATOM 640 N N . LEU A 1 85 ? -16.977 4.328 24.129 1.00 95.75 85 LEU A N 1
ATOM 641 C CA . LEU A 1 85 ? -17.661 5.463 24.755 1.00 95.75 85 LEU A CA 1
ATOM 642 C C . LEU A 1 85 ? -19.186 5.368 24.617 1.00 95.75 85 LEU A C 1
ATOM 644 O O . LEU A 1 85 ? -19.899 5.666 25.573 1.00 95.75 85 LEU A O 1
ATOM 648 N N . ALA A 1 86 ? -19.689 4.889 23.477 1.00 95.88 86 ALA A N 1
ATOM 649 C CA . ALA A 1 86 ? -21.120 4.682 23.249 1.00 95.88 86 ALA A CA 1
ATOM 650 C C . ALA A 1 86 ? -21.750 3.639 24.194 1.00 95.88 86 ALA A C 1
ATOM 652 O O . ALA A 1 86 ? -22.956 3.677 24.427 1.00 95.88 86 ALA A O 1
ATOM 653 N N . ASN A 1 87 ? -20.949 2.726 24.758 1.00 96.62 87 ASN A N 1
ATOM 654 C CA . ASN A 1 87 ? -21.400 1.716 25.721 1.00 96.62 87 ASN A CA 1
ATOM 655 C C . ASN A 1 87 ? -21.264 2.164 27.189 1.00 96.62 87 ASN A C 1
ATOM 657 O O . ASN A 1 87 ? -21.613 1.411 28.100 1.00 96.62 87 ASN A O 1
ATOM 661 N N . LEU A 1 88 ? -20.759 3.373 27.448 1.00 96.50 88 LEU A N 1
ATOM 662 C CA . LEU A 1 88 ? -20.648 3.936 28.791 1.00 96.50 88 LEU A CA 1
ATOM 663 C C . LEU A 1 88 ? -21.835 4.852 29.107 1.00 96.50 88 LEU A C 1
ATOM 665 O O . LEU A 1 88 ? -22.479 5.425 28.231 1.00 96.50 88 LEU A O 1
ATOM 669 N N . SER A 1 89 ? -22.114 5.044 30.398 1.00 97.62 89 SER A N 1
ATOM 670 C CA . SER A 1 89 ? -23.093 6.054 30.814 1.00 97.62 89 SER A CA 1
ATOM 671 C C . SER A 1 89 ? -22.622 7.463 30.429 1.00 97.62 89 SER A C 1
ATOM 673 O O . SER A 1 89 ? -21.431 7.766 30.515 1.00 97.62 89 SER A O 1
ATOM 675 N N . LYS A 1 90 ? -23.555 8.368 30.107 1.00 95.88 90 LYS A N 1
ATOM 676 C CA . LYS A 1 90 ? -23.242 9.772 29.769 1.00 95.88 90 LYS A CA 1
ATOM 677 C C . LYS A 1 90 ? -22.375 10.465 30.832 1.00 95.88 90 LYS A C 1
ATOM 679 O O . LYS A 1 90 ? -21.467 11.217 30.497 1.00 95.88 90 LYS A O 1
ATOM 684 N N . LYS A 1 91 ? -22.610 10.163 32.115 1.00 97.06 91 LYS A N 1
ATOM 685 C CA . LYS A 1 91 ? -21.796 10.669 33.232 1.00 97.06 91 LYS A CA 1
ATOM 686 C C . LYS A 1 91 ? -20.344 10.183 33.151 1.00 97.06 91 LYS A C 1
ATOM 688 O O . LYS A 1 91 ? -19.435 10.969 33.386 1.00 97.06 91 LYS A O 1
ATOM 693 N N . ALA A 1 92 ? -20.128 8.908 32.829 1.00 96.50 92 ALA A N 1
ATOM 694 C CA . ALA A 1 92 ? -18.789 8.338 32.687 1.00 96.50 92 ALA A CA 1
ATOM 695 C C . ALA A 1 92 ? -18.056 8.885 31.456 1.00 96.50 92 ALA A C 1
ATOM 697 O O . ALA A 1 92 ?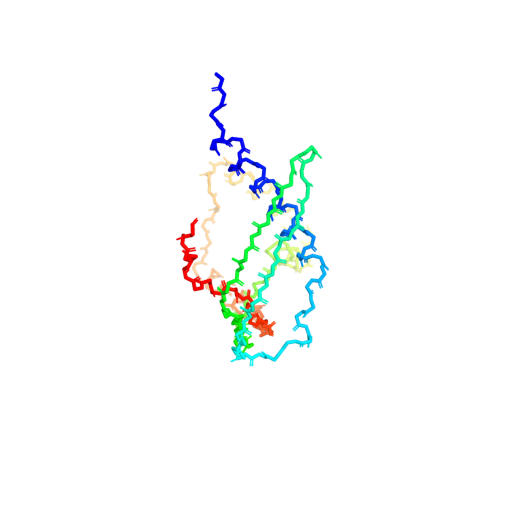 -16.867 9.169 31.554 1.00 96.50 92 ALA A O 1
ATOM 698 N N . VAL A 1 93 ? -18.764 9.084 30.337 1.00 96.00 93 VAL A N 1
ATOM 699 C CA . VAL A 1 93 ? -18.200 9.715 29.133 1.00 96.00 93 VAL A CA 1
ATOM 700 C C . VAL A 1 93 ? -17.706 11.123 29.451 1.00 96.00 93 VAL A C 1
ATOM 702 O O . VAL A 1 93 ? -16.527 11.387 29.248 1.00 96.00 93 VAL A O 1
ATOM 705 N N . ASN A 1 94 ? -18.558 11.978 30.031 1.00 94.62 94 ASN A N 1
ATOM 706 C CA . ASN A 1 94 ? -18.180 13.350 30.388 1.00 94.62 94 ASN A CA 1
ATOM 707 C C . ASN A 1 94 ? -16.966 13.381 31.327 1.00 94.62 94 ASN A C 1
ATOM 709 O O . ASN A 1 94 ? -16.008 14.111 31.084 1.00 94.62 94 ASN A O 1
ATOM 713 N N . LYS A 1 95 ? -16.982 12.527 32.359 1.00 96.12 95 LYS A N 1
ATOM 714 C CA . LYS A 1 95 ? -15.869 12.393 33.302 1.00 96.12 95 LYS A CA 1
ATOM 715 C C . LYS A 1 95 ? -14.564 12.031 32.585 1.00 96.12 95 LYS A C 1
ATOM 717 O O . LYS A 1 95 ? -13.547 12.669 32.817 1.00 96.12 95 LYS A O 1
ATOM 722 N N . LEU A 1 96 ? -14.588 11.035 31.697 1.00 94.81 96 LEU A N 1
ATOM 723 C CA . LEU A 1 96 ? -13.405 10.616 30.939 1.00 94.81 96 LEU A CA 1
ATOM 724 C C . LEU A 1 96 ? -12.901 11.715 29.999 1.00 94.81 96 LEU A C 1
ATOM 726 O O . LEU A 1 96 ? -11.697 11.936 29.928 1.00 94.81 96 LEU A O 1
AT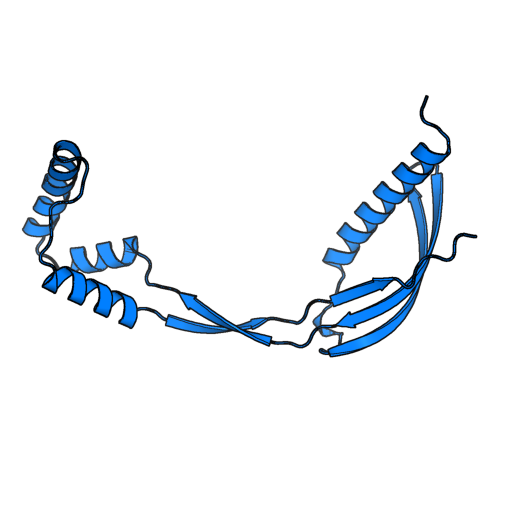OM 730 N N . THR A 1 97 ? -13.798 12.413 29.298 1.00 94.69 97 THR A N 1
ATOM 731 C CA . THR A 1 97 ? -13.414 13.478 28.358 1.00 94.69 97 THR A CA 1
ATOM 732 C C . THR A 1 97 ? -12.842 14.716 29.046 1.00 94.69 97 THR A C 1
ATOM 734 O O . THR A 1 97 ? -12.044 15.418 28.436 1.00 94.69 97 THR A O 1
ATOM 737 N N . GLU A 1 98 ? -13.217 14.978 30.300 1.00 94.62 98 GLU A N 1
ATOM 738 C CA . GLU A 1 98 ? -12.700 16.104 31.089 1.00 94.62 98 GLU A CA 1
ATOM 739 C C . GLU A 1 98 ? -11.422 15.736 31.862 1.00 94.62 98 GLU A C 1
ATOM 741 O O . GLU A 1 98 ? -10.439 16.475 31.830 1.00 94.62 98 GLU A O 1
ATOM 746 N N . GLU A 1 99 ? -11.403 14.584 32.541 1.00 95.44 99 GLU A N 1
ATOM 747 C CA . GLU A 1 99 ? -10.303 14.210 33.439 1.00 95.44 99 GLU A CA 1
ATOM 748 C C . GLU A 1 99 ? -9.084 13.646 32.703 1.00 95.44 99 GLU A C 1
ATOM 750 O O . GLU A 1 99 ? -7.953 13.921 33.104 1.00 95.44 99 GLU A O 1
ATOM 755 N N . LEU A 1 100 ? -9.276 12.866 31.632 1.00 94.44 100 LEU A N 1
ATOM 756 C CA . LEU A 1 100 ? -8.167 12.179 30.964 1.00 94.44 100 LEU A CA 1
ATOM 757 C C . LEU A 1 100 ? -7.159 13.156 30.324 1.00 94.44 100 LEU A C 1
ATOM 759 O O . LEU A 1 100 ? -5.959 12.965 30.536 1.00 94.44 100 LEU A O 1
ATOM 763 N N . PRO A 1 101 ? -7.576 14.229 29.614 1.00 96.25 101 PRO A N 1
ATOM 764 C CA . PRO A 1 101 ? -6.632 15.220 29.094 1.00 96.25 101 PRO A CA 1
ATOM 765 C C . PRO A 1 101 ? -5.877 15.961 30.202 1.00 96.25 101 PRO A C 1
ATOM 767 O O . PRO A 1 101 ? -4.684 16.235 30.053 1.00 96.25 101 PRO A O 1
ATOM 770 N N . ALA A 1 102 ? -6.544 16.256 31.323 1.00 94.94 102 ALA A N 1
ATOM 771 C CA . ALA A 1 102 ? -5.921 16.909 32.471 1.00 94.94 102 ALA A CA 1
ATOM 772 C C . ALA A 1 102 ? -4.865 16.003 33.128 1.00 94.94 102 ALA A C 1
ATOM 774 O O . ALA A 1 102 ? -3.755 16.454 33.407 1.00 94.94 102 ALA A O 1
ATOM 775 N N . GLN A 1 103 ? -5.174 14.715 33.308 1.00 95.00 103 GLN A N 1
ATOM 776 C CA . GLN A 1 103 ? -4.234 13.723 33.837 1.00 95.00 103 GLN A CA 1
ATOM 777 C C . GLN A 1 103 ? -3.027 13.533 32.913 1.00 95.00 103 GLN A C 1
ATOM 779 O O . GLN A 1 103 ? -1.894 13.562 33.387 1.00 95.00 103 GLN A O 1
ATOM 784 N N . PHE A 1 104 ? -3.254 13.410 31.601 1.00 95.81 104 PHE A N 1
ATOM 785 C CA . PHE A 1 104 ? -2.173 13.290 30.619 1.00 95.81 104 PHE A CA 1
ATOM 786 C C . PHE A 1 104 ? -1.273 14.529 30.608 1.00 95.81 104 PHE A C 1
ATOM 788 O O . PHE A 1 104 ? -0.053 14.411 30.591 1.00 95.81 104 PHE A O 1
ATOM 795 N N . SER A 1 105 ? -1.864 15.725 30.678 1.00 96.06 105 SER A N 1
ATOM 796 C CA . SER A 1 105 ? -1.103 16.980 30.723 1.00 96.06 105 SER A CA 1
ATOM 797 C C . SER A 1 105 ? -0.252 17.104 31.991 1.00 96.06 105 SER A C 1
ATOM 799 O O . SER A 1 105 ? 0.834 17.673 31.939 1.00 96.06 105 SER A O 1
ATOM 801 N N . ALA A 1 106 ? -0.729 16.577 33.124 1.00 95.88 106 ALA A N 1
ATOM 802 C CA . ALA A 1 106 ? -0.012 16.621 34.396 1.00 95.88 106 ALA A CA 1
ATOM 803 C C . ALA A 1 106 ? 1.110 15.573 34.498 1.00 95.88 106 ALA A C 1
ATOM 805 O O . ALA A 1 106 ? 2.164 15.864 35.058 1.00 95.88 106 ALA A O 1
ATOM 806 N N . LEU A 1 107 ? 0.884 14.361 33.981 1.00 94.69 107 LEU A N 1
ATOM 807 C CA . LEU A 1 107 ? 1.830 13.242 34.071 1.00 94.69 107 LEU A CA 1
ATOM 808 C C . LEU A 1 107 ? 2.803 13.179 32.884 1.00 94.69 107 LEU A C 1
ATOM 810 O O . LEU A 1 107 ? 3.868 12.584 33.000 1.00 94.69 107 LEU A O 1
ATOM 814 N N . GLY A 1 108 ? 2.439 13.763 31.739 1.00 96.50 108 GLY A N 1
ATOM 815 C CA . GLY A 1 108 ? 3.153 13.596 30.468 1.00 96.50 108 GLY A CA 1
ATOM 816 C C . GLY A 1 108 ? 2.947 12.221 29.817 1.00 96.50 108 GLY A C 1
ATOM 817 O O . GLY A 1 108 ? 3.485 11.962 28.742 1.00 96.50 108 GLY A O 1
ATOM 818 N N . GLU A 1 109 ? 2.163 11.347 30.448 1.00 94.94 109 GLU A N 1
ATOM 819 C CA . GLU A 1 109 ? 1.851 9.994 29.999 1.00 94.94 109 GLU A CA 1
ATOM 820 C C . GLU A 1 109 ? 0.431 9.584 30.415 1.00 94.94 109 GLU A C 1
ATOM 822 O O . GLU A 1 109 ? -0.242 10.267 31.192 1.00 94.94 109 GLU A O 1
ATOM 827 N N . LEU A 1 110 ? -0.060 8.472 29.861 1.00 92.44 110 LEU A N 1
ATOM 828 C CA . LEU A 1 110 ? -1.366 7.935 30.238 1.00 92.44 110 LEU A CA 1
ATOM 829 C C . LEU A 1 110 ? -1.302 7.311 31.642 1.00 92.44 110 LEU A C 1
ATOM 831 O O . LEU A 1 110 ? -0.316 6.642 31.956 1.00 92.44 110 LEU A O 1
ATOM 835 N N . PRO A 1 111 ? -2.360 7.452 32.464 1.00 92.06 111 PRO A N 1
ATOM 836 C CA . PRO A 1 111 ? -2.428 6.797 33.764 1.00 92.06 111 PRO A CA 1
ATOM 837 C C . PRO A 1 111 ? -2.204 5.282 33.646 1.00 92.06 111 PRO A C 1
ATOM 839 O O . PRO A 1 111 ? -2.692 4.664 32.691 1.00 92.06 111 PRO A O 1
ATOM 842 N N . PRO A 1 112 ? -1.520 4.651 34.615 1.00 93.69 112 PRO A N 1
ATOM 843 C CA . PRO A 1 112 ? -1.297 3.215 34.586 1.00 93.69 112 PRO A CA 1
ATOM 844 C C . PRO A 1 112 ? -2.632 2.466 34.644 1.00 93.69 112 PRO A C 1
ATOM 846 O O . PRO A 1 112 ? -3.504 2.754 35.465 1.00 93.69 112 PRO A O 1
ATOM 849 N N . VAL A 1 113 ? -2.779 1.472 33.770 1.00 94.94 113 VAL A N 1
ATOM 850 C CA . VAL A 1 113 ? -3.950 0.591 33.708 1.00 94.94 113 VAL A CA 1
ATOM 851 C C . VAL A 1 113 ? -3.548 -0.795 34.200 1.00 94.94 113 VAL A C 1
ATOM 853 O O . VAL A 1 113 ? -2.437 -1.254 33.935 1.00 94.94 113 VAL A O 1
ATOM 856 N N . ASP A 1 114 ? -4.459 -1.487 34.887 1.00 97.12 114 ASP A N 1
ATOM 857 C CA . ASP A 1 114 ? -4.261 -2.883 35.276 1.00 97.12 114 ASP A CA 1
ATOM 858 C C . ASP A 1 114 ? -3.867 -3.745 34.059 1.00 97.12 114 ASP A C 1
ATOM 860 O O . ASP A 1 114 ? -4.567 -3.799 33.040 1.00 97.12 114 ASP A O 1
ATOM 864 N N . SER A 1 115 ? -2.747 -4.456 34.191 1.00 95.62 115 SER A N 1
ATOM 865 C CA . SER A 1 115 ? -2.209 -5.389 33.197 1.00 95.62 115 SER A CA 1
ATOM 866 C C . SER A 1 115 ? -3.236 -6.416 32.699 1.00 95.62 115 SER A C 1
ATOM 868 O O . SER A 1 115 ? -3.210 -6.804 31.524 1.00 95.62 115 SER A O 1
ATOM 870 N N . ALA A 1 116 ? -4.190 -6.823 33.545 1.00 97.06 116 ALA A N 1
ATOM 871 C CA . ALA A 1 116 ? -5.255 -7.739 33.159 1.00 97.06 116 ALA A CA 1
ATOM 872 C C . ALA A 1 116 ? -6.241 -7.094 32.169 1.00 97.06 116 ALA A C 1
ATOM 874 O O . ALA A 1 116 ? -6.685 -7.747 31.218 1.00 97.06 116 ALA A O 1
ATOM 875 N N . LEU A 1 117 ? -6.568 -5.810 32.350 1.00 95.06 117 LEU A N 1
ATOM 876 C CA . LEU A 1 117 ? -7.418 -5.051 31.427 1.00 95.06 117 LEU A CA 1
ATOM 877 C C . LEU A 1 117 ? -6.694 -4.775 30.111 1.00 95.06 117 LEU A C 1
ATOM 879 O O . LEU A 1 117 ? -7.280 -4.966 29.044 1.00 95.06 117 LEU A O 1
ATOM 883 N N . LEU A 1 118 ? -5.410 -4.421 30.177 1.00 95.00 118 LEU A N 1
ATOM 884 C CA . LEU A 1 118 ? -4.579 -4.215 28.992 1.00 95.00 118 LEU A CA 1
ATOM 885 C C . LEU A 1 118 ? -4.492 -5.498 28.147 1.00 95.00 118 LEU A C 1
ATOM 887 O O . LEU A 1 118 ? -4.709 -5.467 26.936 1.00 95.00 118 LEU A O 1
ATOM 891 N N . SER A 1 119 ? -4.307 -6.650 28.795 1.00 95.06 119 SER A N 1
ATOM 892 C CA . SER A 1 119 ? -4.315 -7.961 28.133 1.00 95.06 119 SER A CA 1
ATOM 893 C C . SER A 1 119 ? -5.667 -8.288 27.485 1.00 95.06 119 SER A C 1
ATOM 895 O O . SER A 1 119 ? -5.721 -8.840 26.383 1.00 95.06 119 SER A O 1
ATOM 897 N N . LYS A 1 120 ? -6.787 -7.943 28.136 1.00 95.81 120 LYS A N 1
ATOM 898 C CA . LYS A 1 120 ? -8.133 -8.115 27.561 1.00 95.81 120 LYS A CA 1
ATOM 899 C C . LYS A 1 120 ? -8.339 -7.226 26.333 1.00 95.81 120 LYS A C 1
ATOM 901 O O . LYS A 1 120 ? -8.848 -7.717 25.326 1.00 95.81 120 LYS A O 1
ATOM 906 N N . ALA A 1 121 ? -7.912 -5.964 26.391 1.00 94.06 121 ALA A N 1
ATOM 907 C CA . ALA A 1 121 ? -7.994 -5.030 25.269 1.00 94.06 121 ALA A CA 1
ATOM 908 C C . ALA A 1 121 ? -7.162 -5.512 24.069 1.00 94.06 121 ALA A C 1
ATOM 910 O O . ALA A 1 121 ? -7.653 -5.516 22.940 1.00 94.06 121 ALA A O 1
ATOM 911 N N . GLN A 1 122 ? -5.948 -6.019 24.309 1.00 94.25 122 GLN A N 1
ATOM 912 C CA . GLN A 1 122 ? -5.109 -6.619 23.267 1.00 94.25 122 GLN A CA 1
ATOM 913 C C . GLN A 1 122 ? -5.782 -7.827 22.606 1.00 94.25 122 GLN A C 1
ATOM 915 O O . GLN A 1 122 ? -5.849 -7.901 21.380 1.00 94.25 122 GLN A O 1
ATOM 920 N N . ARG A 1 123 ? -6.343 -8.751 23.399 1.00 95.44 123 ARG A N 1
ATOM 921 C CA . ARG A 1 123 ? -7.079 -9.911 22.864 1.00 95.44 123 ARG A CA 1
ATOM 922 C C . ARG A 1 123 ? -8.305 -9.492 22.060 1.00 95.44 123 ARG A C 1
ATOM 924 O O . ARG A 1 123 ? -8.595 -10.106 21.038 1.00 95.44 123 ARG A O 1
ATOM 931 N N . LEU A 1 124 ? -9.028 -8.467 22.507 1.00 94.56 124 LEU A N 1
ATOM 932 C CA . LEU A 1 124 ? -10.162 -7.927 21.761 1.00 94.56 124 LEU A CA 1
ATOM 933 C C . LEU A 1 124 ? -9.706 -7.356 20.413 1.00 94.56 124 LEU A C 1
ATOM 935 O O . LEU A 1 124 ? -10.280 -7.707 19.386 1.00 94.56 124 LEU A O 1
ATOM 939 N N . ARG A 1 125 ? -8.641 -6.546 20.399 1.00 93.50 125 ARG A N 1
ATOM 940 C CA . ARG A 1 125 ? -8.074 -5.970 19.172 1.00 93.50 125 ARG A CA 1
ATOM 941 C C . ARG A 1 125 ? -7.630 -7.047 18.184 1.00 93.50 125 ARG A C 1
ATOM 943 O O . ARG A 1 125 ? -7.919 -6.935 16.997 1.00 93.50 125 ARG A O 1
ATOM 950 N N . GLU A 1 126 ? -6.996 -8.110 18.675 1.00 93.31 126 GLU A N 1
ATOM 951 C CA . GLU A 1 126 ? -6.591 -9.249 17.844 1.00 93.31 126 GLU A CA 1
ATOM 952 C C . GLU A 1 126 ? -7.805 -9.987 17.259 1.00 93.31 126 GLU A C 1
ATOM 954 O O . GLU A 1 126 ? -7.790 -10.374 16.097 1.00 93.31 126 GLU A O 1
ATOM 959 N N . ARG A 1 127 ? -8.901 -10.124 18.016 1.00 92.81 127 ARG A N 1
ATOM 960 C CA . ARG A 1 127 ? -10.149 -10.730 17.515 1.00 92.81 127 ARG A CA 1
ATOM 961 C C . ARG A 1 127 ? -10.874 -9.871 16.481 1.00 92.81 127 ARG A C 1
ATOM 963 O O . ARG A 1 127 ? -11.558 -10.420 15.625 1.00 92.81 127 ARG A O 1
ATOM 970 N N . LEU A 1 128 ? -10.750 -8.549 16.575 1.00 92.69 128 LEU A N 1
ATOM 971 C CA . LEU A 1 128 ? -11.309 -7.605 15.601 1.00 92.69 128 LEU A CA 1
ATOM 972 C C . LEU A 1 128 ? -10.448 -7.489 14.338 1.00 92.69 128 LEU A C 1
ATOM 974 O O . LEU A 1 128 ? -10.861 -6.882 13.349 1.00 92.69 128 LEU A O 1
ATOM 978 N N . ARG A 1 129 ? -9.244 -8.063 14.357 1.00 92.00 129 ARG A N 1
ATOM 979 C CA . ARG A 1 129 ? -8.340 -8.049 13.221 1.00 92.00 129 ARG A CA 1
ATOM 980 C C . ARG A 1 129 ? -8.921 -8.898 12.098 1.00 92.00 129 ARG A C 1
ATOM 982 O O . ARG A 1 129 ? -9.082 -10.109 12.222 1.00 92.00 129 ARG A O 1
ATOM 989 N N . THR A 1 130 ? -9.194 -8.258 10.968 1.00 89.00 130 THR A N 1
ATOM 990 C CA . THR A 1 130 ? -9.689 -8.965 9.788 1.00 89.00 130 THR A CA 1
ATOM 991 C C . THR A 1 130 ? -8.503 -9.399 8.936 1.00 89.00 130 THR A C 1
ATOM 993 O O . THR A 1 130 ? -7.532 -8.655 8.743 1.00 89.00 130 THR A O 1
ATOM 996 N N . ARG A 1 131 ? -8.563 -10.634 8.441 1.00 87.75 131 ARG A N 1
ATOM 997 C CA . ARG A 1 131 ? -7.619 -11.163 7.456 1.00 87.75 131 ARG A CA 1
ATOM 998 C C . ARG A 1 131 ? -8.319 -11.170 6.110 1.00 87.75 131 ARG A C 1
ATOM 1000 O O . ARG A 1 131 ? -9.387 -11.754 5.974 1.00 87.75 131 ARG A O 1
ATOM 1007 N N . THR A 1 132 ? -7.718 -10.515 5.133 1.00 87.56 132 THR A N 1
ATOM 1008 C CA . THR A 1 132 ? -8.230 -10.459 3.766 1.00 87.56 132 THR A CA 1
ATOM 1009 C C . THR A 1 132 ? -7.117 -10.853 2.821 1.00 87.56 132 THR A C 1
ATOM 1011 O O . THR A 1 132 ? -6.023 -10.295 2.879 1.00 87.56 132 THR A O 1
ATOM 1014 N N . SER A 1 133 ? -7.389 -11.792 1.932 1.00 86.75 133 SER A N 1
ATOM 1015 C CA . SER A 1 133 ? -6.515 -12.084 0.806 1.00 86.75 133 SER A CA 1
ATOM 1016 C C . SER A 1 133 ? -6.886 -11.170 -0.352 1.00 86.75 133 SER A C 1
ATOM 1018 O O . SER A 1 133 ? -8.041 -11.163 -0.779 1.00 86.75 133 SER A O 1
ATOM 1020 N N . THR A 1 134 ? -5.926 -10.414 -0.871 1.00 88.12 134 THR A N 1
ATOM 1021 C CA . THR A 1 134 ? -6.108 -9.681 -2.124 1.00 88.12 134 THR A CA 1
ATOM 1022 C C . THR A 1 134 ? -5.265 -10.326 -3.211 1.00 88.12 134 THR A C 1
ATOM 1024 O O . THR A 1 134 ? -4.099 -10.671 -3.002 1.00 88.12 134 THR A O 1
ATOM 1027 N N . LEU A 1 135 ? -5.869 -10.512 -4.383 1.00 88.69 135 LEU A N 1
ATOM 1028 C CA . LEU A 1 135 ? -5.132 -10.932 -5.564 1.00 88.69 135 LEU A CA 1
ATOM 1029 C C . LEU A 1 135 ? -4.249 -9.763 -6.007 1.00 88.69 135 LEU A C 1
ATOM 1031 O O . LEU A 1 135 ? -4.735 -8.664 -6.276 1.00 88.69 135 LEU A O 1
ATOM 1035 N N . ARG A 1 136 ? -2.945 -9.998 -6.073 1.00 89.69 136 ARG A N 1
ATOM 1036 C CA . ARG A 1 136 ? -1.964 -9.065 -6.607 1.00 89.69 136 ARG A CA 1
ATOM 1037 C C . ARG A 1 136 ? -1.490 -9.593 -7.949 1.00 89.69 136 ARG A C 1
ATOM 1039 O O . ARG A 1 136 ? -0.839 -10.636 -8.017 1.00 89.69 136 ARG A O 1
ATOM 1046 N N . ARG A 1 137 ? -1.780 -8.830 -9.002 1.00 90.12 137 ARG A N 1
ATOM 1047 C CA . ARG A 1 137 ? -1.305 -9.144 -10.349 1.00 90.12 137 ARG A CA 1
ATOM 1048 C C . ARG A 1 137 ? 0.215 -9.104 -10.412 1.00 90.12 137 ARG A C 1
ATOM 1050 O O . ARG A 1 137 ? 0.844 -8.221 -9.814 1.00 90.12 137 ARG A O 1
ATOM 1057 N N . GLY A 1 138 ? 0.793 -10.038 -11.155 1.00 89.38 138 GLY A N 1
ATOM 1058 C CA . GLY A 1 138 ? 2.223 -10.036 -11.425 1.00 89.38 138 GLY A CA 1
ATOM 1059 C C . GLY A 1 138 ? 2.650 -8.800 -12.219 1.00 89.38 138 GLY A C 1
ATOM 1060 O O . GLY A 1 138 ? 1.927 -8.318 -13.097 1.00 89.38 138 GLY A O 1
ATOM 1061 N N . SER A 1 139 ? 3.829 -8.262 -11.895 1.00 91.50 139 SER A N 1
ATOM 1062 C CA . SER A 1 139 ? 4.367 -7.085 -12.584 1.00 91.50 139 SER A CA 1
ATOM 1063 C C . SER A 1 139 ? 4.809 -7.429 -14.002 1.00 91.50 139 SER A C 1
ATOM 1065 O O . SER A 1 139 ? 5.443 -8.464 -14.193 1.00 91.50 139 SER A O 1
ATOM 1067 N N . VAL A 1 140 ? 4.571 -6.521 -14.944 1.00 91.81 140 VAL A N 1
ATOM 1068 C CA . VAL A 1 140 ? 5.134 -6.580 -16.299 1.00 91.81 140 VAL A CA 1
ATOM 1069 C C . VAL A 1 140 ? 6.479 -5.862 -16.297 1.00 91.81 140 VAL A C 1
ATOM 1071 O O . VAL A 1 140 ? 6.580 -4.736 -15.803 1.00 91.81 140 VAL A O 1
ATOM 1074 N N . ARG A 1 141 ? 7.522 -6.516 -16.806 1.00 91.62 141 ARG A N 1
ATOM 1075 C CA . ARG A 1 141 ? 8.884 -5.979 -16.885 1.00 91.62 141 ARG A CA 1
ATOM 1076 C C . ARG A 1 141 ? 9.460 -6.249 -18.265 1.00 91.62 141 ARG A C 1
ATOM 1078 O O . ARG A 1 141 ? 9.194 -7.290 -18.848 1.00 91.62 141 ARG A O 1
ATOM 1085 N N . LEU A 1 142 ? 10.257 -5.313 -18.765 1.00 90.25 142 LEU A N 1
ATOM 1086 C CA . LEU A 1 142 ? 11.055 -5.507 -19.968 1.00 90.25 142 LEU A CA 1
ATOM 1087 C C . LEU A 1 142 ? 12.510 -5.702 -19.549 1.00 90.25 142 LEU A C 1
ATOM 1089 O O . LEU A 1 142 ? 13.122 -4.780 -19.008 1.00 90.25 142 LEU A O 1
ATOM 1093 N N . GLU A 1 143 ? 13.045 -6.891 -19.788 1.00 91.38 143 GLU A N 1
ATOM 1094 C CA . GLU A 1 143 ? 14.468 -7.175 -19.651 1.00 91.38 143 GLU A CA 1
ATOM 1095 C C . GLU A 1 143 ? 15.148 -6.870 -20.986 1.00 91.38 143 GLU A C 1
ATOM 1097 O O . GLU A 1 143 ? 14.860 -7.506 -22.000 1.00 91.38 143 GLU A O 1
ATOM 1102 N N . ILE A 1 144 ? 15.990 -5.837 -21.008 1.00 89.06 144 ILE A N 1
ATOM 1103 C CA . ILE A 1 144 ? 16.679 -5.395 -22.223 1.00 89.06 144 ILE A CA 1
ATOM 1104 C C . ILE A 1 144 ? 17.939 -6.242 -22.389 1.00 89.06 144 ILE A C 1
ATOM 1106 O O . ILE A 1 144 ? 18.824 -6.221 -21.532 1.00 89.06 144 ILE A O 1
ATOM 1110 N N . GLU A 1 145 ? 18.036 -6.951 -23.510 1.00 84.56 145 GLU A N 1
ATOM 1111 C CA . GLU A 1 145 ? 19.287 -7.571 -23.936 1.00 84.56 145 GLU A CA 1
ATOM 1112 C C . GLU A 1 145 ? 20.216 -6.417 -24.343 1.00 84.56 145 GLU A C 1
ATOM 1114 O O . GLU A 1 145 ? 19.804 -5.553 -25.116 1.00 84.56 145 GLU A O 1
ATOM 1119 N N . GLN A 1 146 ? 21.404 -6.318 -23.728 1.00 65.31 146 GLN A N 1
ATOM 1120 C CA . GLN A 1 146 ? 22.269 -5.129 -23.801 1.00 65.31 146 GLN A CA 1
ATOM 1121 C C . GLN A 1 146 ? 22.298 -4.496 -25.205 1.00 65.31 146 GLN A C 1
ATOM 1123 O O . GLN A 1 146 ? 22.474 -5.218 -26.191 1.00 65.31 146 GLN A O 1
ATOM 1128 N N . PRO A 1 147 ? 22.177 -3.159 -25.322 1.00 55.38 147 PRO A N 1
ATOM 1129 C CA . PRO A 1 147 ? 22.266 -2.512 -26.618 1.00 55.38 147 PRO A CA 1
ATOM 1130 C C . PRO A 1 147 ? 23.647 -2.789 -27.218 1.00 55.38 147 PRO A C 1
ATOM 1132 O O . PRO A 1 147 ? 24.673 -2.430 -26.636 1.00 55.38 147 PRO A O 1
ATOM 1135 N N . VAL A 1 148 ? 23.672 -3.424 -28.391 1.00 46.81 148 VAL A N 1
ATOM 1136 C CA . VAL A 1 148 ? 24.879 -3.489 -29.213 1.00 46.81 148 VAL A CA 1
ATOM 1137 C C . VAL A 1 148 ? 25.161 -2.054 -29.644 1.00 46.81 148 VAL A C 1
ATOM 1139 O O . VAL A 1 148 ? 24.412 -1.482 -30.433 1.00 46.81 148 VAL A O 1
ATOM 1142 N N . SER A 1 149 ? 26.189 -1.440 -29.058 1.00 42.56 149 SER A N 1
ATOM 1143 C CA . SER A 1 149 ? 26.690 -0.146 -29.519 1.00 42.56 149 SER A CA 1
ATOM 1144 C C . SER A 1 149 ? 27.101 -0.299 -30.985 1.00 42.56 149 SER A C 1
ATOM 1146 O O . SER A 1 149 ? 28.044 -1.040 -31.267 1.00 42.56 149 SER A O 1
ATOM 1148 N N . VAL A 1 150 ? 26.377 0.354 -31.898 1.00 39.91 150 VAL A N 1
ATOM 1149 C CA . VAL A 1 150 ? 26.797 0.552 -33.295 1.00 39.91 150 VAL A CA 1
ATOM 1150 C C . VAL A 1 150 ? 27.469 1.910 -33.410 1.00 39.91 150 VAL A C 1
ATOM 1152 O O . VAL A 1 150 ? 26.878 2.895 -32.905 1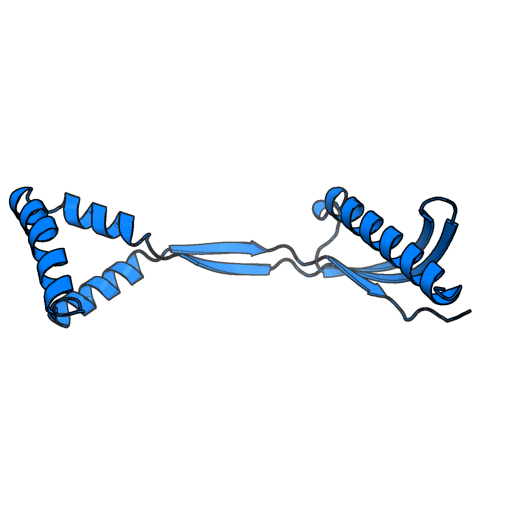.00 39.91 150 VAL A O 1
#

Sequence (150 aa):
MATNGERKAKVRAIALAALFYWARREQDRDSLDAGSETPVELTITGKVGRSSFAEQVKGRLQVGHDSTVASSRGPDDDHLLALVLANLSKKAVNKLTEELPAQFSALGELPPVDSALLSKAQRLRERLRTRTSTLRRGSVRLEIEQPVSV

Secondary structure (DSSP, 8-state):
---HHHHHHHHHHHHHHHHHHHHHHH--STTS-TT-EEEEEEEEEEEETTEEEEEEEEEEEEEPPPEEEEEEEPPPHHHHHHHHHHTS-HHHHHHHHHHHHHHHHHHSSPPP--HHHHHHHHHHHHHHPEEEEEEEPPPEEEEE------

pLDDT: mean 90.28, std 8.89, range [39.91, 97.62]

Foldseek 3Di:
DDDPVRVVVVFVVVLVVVVVVVCVVVDDPVPDDAQDKDWDWDWDWDDDPHDIDIDIFTWIKGWHHKDKDKDKDWDDVVVVVVVVLVPDDPVVNVCCVPVQVVVCVVPVDGPDDPPVVVVVVVVVRVVRMDIDIDIDTTDIDTGTDDDPDD

Radius of gyration: 29.4 Å; chains: 1; bounding box: 52×41×70 Å